Protein AF-A0A8J5KW90-F1 (afdb_monomer)

InterPro domains:
  IPR001351 Small ribosomal subunit protein uS3, C-terminal [PF00189] (36-78)
  IPR018280 Small ribosomal subunit protein uS3, conserved site [PS00548] (37-73)
  IPR036419 Ribosomal protein S3, C-terminal domain superfamily [G3DSA:3.30.1140.32] (28-109)
  IPR036419 Ribosomal protein S3, C-terminal domain superfamily [SSF54821] (36-81)
  IPR057258 Small ribosomal subunit protein uS3 [PTHR11760] (37-96)

Radius of gyration: 32.71 Å; Cα contacts (8 Å, |Δi|>4): 66; chains: 1; bounding box: 76×53×106 Å

Nearest PDB structures (foldseek):
  7oyc-assembly1_D2  TM=7.876E-01  e=2.036E-06  Xenopus laevis
  8scb-assembly1_DD  TM=8.181E-01  e=1.539E-05  Oryctolagus cuniculus
  8p5d-assembly1_SD0  TM=8.938E-01  e=2.744E-04  Spraguea lophii 42_110
  6zu5-assembly1_SD0  TM=9.543E-01  e=7.777E-04  Paranosema locustae
  6rm3-assembly1_SD0  TM=9.109E-01  e=1.270E-03  Vairimorpha necatrix

Structure (mmCIF, N/CA/C/O backbone):
data_AF-A0A8J5KW90-F1
#
_entry.id   AF-A0A8J5KW90-F1
#
loop_
_atom_site.group_PDB
_atom_site.id
_atom_site.type_symbol
_atom_site.label_atom_id
_atom_site.label_alt_id
_atom_site.label_comp_id
_atom_site.label_asym_id
_atom_site.label_entity_id
_atom_site.label_seq_id
_atom_site.pdbx_PDB_ins_code
_atom_site.Cartn_x
_atom_site.Cartn_y
_atom_site.Cartn_z
_atom_site.occupancy
_atom_site.B_iso_or_equiv
_atom_site.auth_seq_id
_atom_site.auth_comp_id
_atom_site.auth_asym_id
_atom_site.auth_atom_id
_atom_site.pdbx_PDB_model_num
ATOM 1 N N . MET A 1 1 ? 2.859 14.193 47.700 1.00 43.31 1 MET A N 1
ATOM 2 C CA . MET A 1 1 ? 3.752 13.424 46.810 1.00 43.31 1 MET A CA 1
ATOM 3 C C . MET A 1 1 ? 3.403 13.802 45.384 1.00 43.31 1 MET A C 1
ATOM 5 O O . MET A 1 1 ? 2.240 13.734 45.015 1.00 43.31 1 MET A O 1
ATOM 9 N N . ASP A 1 2 ? 4.367 14.413 44.701 1.00 34.47 2 ASP A N 1
ATOM 10 C CA . ASP A 1 2 ? 4.173 15.487 43.718 1.00 34.47 2 ASP A CA 1
ATOM 11 C C . ASP A 1 2 ? 4.352 14.977 42.271 1.00 34.47 2 ASP A C 1
ATOM 13 O O . ASP A 1 2 ? 5.357 14.348 41.939 1.00 34.47 2 ASP A O 1
ATOM 17 N N . VAL A 1 3 ? 3.386 15.296 41.401 1.00 44.56 3 VAL A N 1
ATOM 18 C CA . VAL A 1 3 ? 3.331 14.975 39.956 1.00 44.56 3 VAL A CA 1
ATOM 19 C C . VAL A 1 3 ? 4.475 15.653 39.167 1.00 44.56 3 VAL A C 1
ATOM 21 O O . VAL A 1 3 ? 4.701 15.369 37.990 1.00 44.56 3 VAL A O 1
ATOM 24 N N . ARG A 1 4 ? 5.263 16.525 39.812 1.00 50.59 4 ARG A N 1
ATOM 25 C CA . ARG A 1 4 ? 6.461 17.162 39.244 1.00 50.59 4 ARG A CA 1
ATOM 26 C C . ARG A 1 4 ? 7.694 16.256 39.146 1.00 50.59 4 ARG A C 1
ATOM 28 O O . ARG A 1 4 ? 8.553 16.546 38.315 1.00 50.59 4 ARG A O 1
ATOM 35 N N . ALA A 1 5 ? 7.772 15.157 39.899 1.00 46.91 5 ALA A N 1
ATOM 36 C CA . ALA A 1 5 ? 8.952 14.278 39.907 1.00 46.91 5 ALA A CA 1
ATOM 37 C C . ALA A 1 5 ? 9.103 13.420 38.634 1.00 46.91 5 ALA A C 1
ATOM 39 O O . ALA A 1 5 ? 10.215 13.083 38.237 1.00 46.91 5 ALA A O 1
ATOM 40 N N . TRP A 1 6 ? 8.006 13.138 37.924 1.00 44.47 6 TRP A N 1
ATOM 41 C CA . TRP A 1 6 ? 8.056 12.336 36.694 1.00 44.47 6 TRP A CA 1
ATOM 42 C C . TRP A 1 6 ? 8.537 13.139 35.469 1.00 44.47 6 TRP A C 1
ATOM 44 O O . TRP A 1 6 ? 9.013 12.585 34.480 1.00 44.47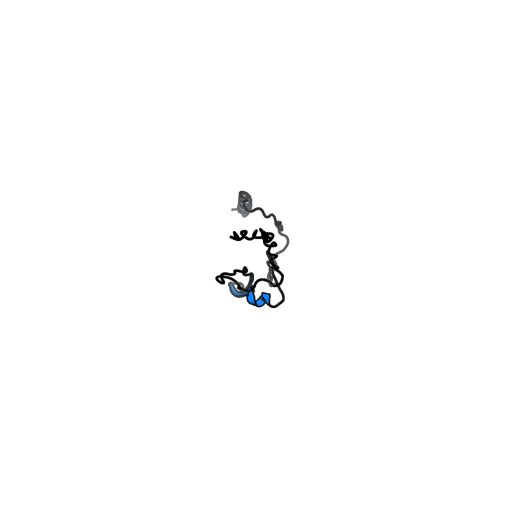 6 TRP A O 1
ATOM 54 N N . ARG A 1 7 ? 8.481 14.479 35.533 1.00 47.34 7 ARG A N 1
ATOM 55 C CA . ARG A 1 7 ? 8.965 15.368 34.458 1.00 47.34 7 ARG A CA 1
ATOM 56 C C . ARG A 1 7 ? 10.490 15.496 34.400 1.00 47.34 7 ARG A C 1
ATOM 58 O O . ARG A 1 7 ? 11.007 15.983 33.394 1.00 47.34 7 ARG A O 1
ATOM 65 N N . SER A 1 8 ? 11.212 15.085 35.439 1.00 44.53 8 SER A N 1
ATOM 66 C CA . SER A 1 8 ? 12.682 15.103 35.455 1.00 44.53 8 SER A CA 1
ATOM 67 C C . SER A 1 8 ? 13.309 13.908 34.738 1.00 44.53 8 SER A C 1
ATOM 69 O O . SER A 1 8 ? 14.414 14.043 34.221 1.00 44.53 8 SER A O 1
ATOM 71 N N . GLU A 1 9 ? 12.605 12.782 34.626 1.00 45.53 9 GLU A N 1
ATOM 72 C CA . GLU A 1 9 ? 13.196 11.517 34.162 1.00 45.53 9 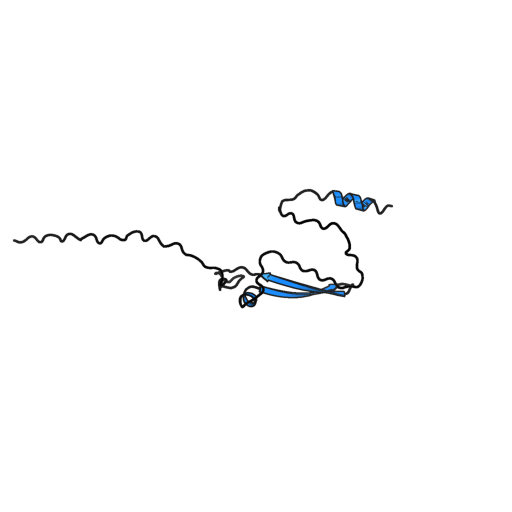GLU A CA 1
ATOM 73 C C . GLU A 1 9 ? 13.207 11.368 32.630 1.00 45.53 9 GLU A C 1
ATOM 75 O O . GLU A 1 9 ? 14.034 10.663 32.058 1.00 45.53 9 GLU A O 1
ATOM 80 N N . LEU A 1 10 ? 12.396 12.162 31.922 1.00 43.41 10 LEU A N 1
ATOM 81 C CA . LEU A 1 10 ? 12.438 12.265 30.455 1.00 43.41 10 LEU A CA 1
ATOM 82 C C . LEU A 1 10 ? 13.605 13.123 29.924 1.00 43.41 10 LEU A C 1
ATOM 84 O O . LEU A 1 10 ? 13.717 13.329 28.713 1.00 43.41 10 LEU A O 1
ATOM 88 N N . ARG A 1 11 ? 14.496 13.617 30.799 1.00 46.91 11 ARG A N 1
ATOM 89 C CA . ARG A 1 11 ? 15.737 14.310 30.404 1.00 46.91 11 ARG A CA 1
ATOM 90 C C . ARG A 1 11 ? 16.967 13.403 30.305 1.00 46.91 11 ARG A C 1
ATOM 92 O O . ARG A 1 11 ? 17.965 13.855 29.750 1.00 46.91 11 ARG A O 1
ATOM 99 N N . GLN A 1 12 ? 16.889 12.138 30.728 1.00 42.38 12 GLN A N 1
ATOM 100 C CA . GLN A 1 12 ? 18.047 11.231 30.733 1.00 42.38 12 GLN A CA 1
ATOM 101 C C . GLN A 1 12 ? 18.139 10.267 29.530 1.00 42.38 12 GLN A C 1
ATOM 103 O O . GLN A 1 12 ? 19.128 9.555 29.413 1.00 42.38 12 GLN A O 1
ATOM 108 N N . CYS A 1 13 ? 17.188 10.260 28.587 1.00 39.75 13 CYS A N 1
ATOM 109 C CA . CYS A 1 13 ? 17.321 9.519 27.318 1.00 39.75 13 CYS A CA 1
ATOM 110 C C . CYS A 1 13 ? 17.812 10.435 26.183 1.00 39.75 13 CYS A C 1
ATOM 112 O O . CYS A 1 13 ? 17.159 10.628 25.159 1.00 39.75 13 CYS A O 1
ATOM 114 N N . ARG A 1 14 ? 18.991 11.028 26.382 1.00 45.19 14 ARG A N 1
ATOM 115 C CA . ARG A 1 14 ? 19.844 11.555 25.310 1.00 45.19 14 ARG A CA 1
ATOM 116 C C . ARG A 1 14 ? 21.236 10.963 25.512 1.00 45.19 14 ARG A C 1
ATOM 118 O O . ARG A 1 14 ? 22.066 11.600 26.136 1.00 45.19 14 ARG A O 1
ATOM 125 N N . LEU A 1 15 ? 21.439 9.741 25.019 1.00 43.59 15 LEU A N 1
ATOM 126 C CA . LEU A 1 15 ? 22.696 9.106 24.575 1.00 43.59 15 LEU A CA 1
ATOM 127 C C . LEU A 1 15 ? 22.306 7.643 24.247 1.00 43.59 15 LEU A C 1
ATOM 129 O O . LEU A 1 15 ? 21.825 6.952 25.128 1.00 43.59 15 LEU A O 1
ATOM 133 N N . LYS A 1 16 ? 22.390 7.085 23.039 1.00 33.19 16 LYS A N 1
ATOM 134 C CA . LYS A 1 16 ? 23.252 7.337 21.886 1.00 33.19 16 LYS A CA 1
ATOM 135 C C . LYS A 1 16 ? 22.456 7.211 20.585 1.00 33.19 16 LYS A C 1
ATOM 137 O O . LYS A 1 16 ? 21.701 6.268 20.375 1.00 33.19 16 LYS A O 1
ATOM 142 N N . SER A 1 17 ? 22.703 8.177 19.715 1.00 38.59 17 SER A N 1
ATOM 143 C CA . SER A 1 17 ? 22.445 8.130 18.283 1.00 38.59 17 SER A CA 1
ATOM 144 C C . SER A 1 17 ? 23.532 7.281 17.622 1.00 38.59 17 SER A C 1
ATOM 146 O O . SER A 1 17 ? 24.700 7.652 17.706 1.00 38.59 17 SER A O 1
ATOM 148 N N . SER A 1 18 ? 23.155 6.194 16.945 1.00 43.38 18 SER A N 1
ATOM 149 C CA . SER A 1 18 ? 24.009 5.530 15.941 1.00 43.38 18 SER A CA 1
ATOM 150 C C . SER A 1 18 ? 23.311 5.263 14.608 1.00 43.38 18 SER A C 1
ATOM 152 O O . SER A 1 18 ? 23.957 4.789 13.685 1.00 43.38 18 SER A O 1
ATOM 154 N N . TYR A 1 19 ? 22.046 5.649 14.449 1.00 48.78 19 TYR A N 1
ATOM 155 C CA . TYR A 1 19 ? 21.425 5.716 13.130 1.00 48.78 19 TYR A CA 1
ATOM 156 C C . TYR A 1 19 ? 21.072 7.170 12.864 1.00 48.78 19 TYR A C 1
ATOM 158 O O . TYR A 1 19 ? 20.120 7.722 13.412 1.00 48.78 19 TYR A O 1
ATOM 166 N N . GLY A 1 20 ? 21.944 7.820 12.095 1.00 46.09 20 GLY A N 1
ATOM 167 C CA . GLY A 1 20 ? 21.717 9.160 11.599 1.00 46.09 20 GLY A CA 1
ATOM 168 C C . GLY A 1 20 ? 20.533 9.152 10.646 1.00 46.09 20 GLY A C 1
ATOM 169 O O . GLY A 1 20 ? 20.674 8.763 9.498 1.00 46.09 20 GLY A O 1
ATOM 170 N N . GLN A 1 21 ? 19.387 9.612 11.129 1.00 49.31 21 GLN A N 1
ATOM 171 C CA . GLN A 1 21 ? 18.462 10.418 10.346 1.00 49.31 21 GLN A CA 1
ATOM 172 C C . GLN A 1 21 ? 17.651 11.283 11.309 1.00 49.31 21 GLN A C 1
ATOM 174 O O . GLN A 1 21 ? 16.770 10.840 12.043 1.00 49.31 21 GLN A O 1
ATOM 179 N N . LEU A 1 22 ? 18.039 12.555 11.332 1.00 47.38 22 LEU A N 1
ATOM 180 C CA . LEU A 1 22 ? 17.240 13.655 11.833 1.00 47.38 22 LEU A CA 1
ATOM 181 C C . LEU A 1 22 ? 15.991 13.775 10.960 1.00 47.38 22 LEU A C 1
ATOM 183 O O . LEU A 1 22 ? 16.096 14.127 9.791 1.00 47.38 22 LEU A O 1
ATOM 187 N N . VAL A 1 23 ? 14.820 13.593 11.558 1.00 47.34 23 VAL A N 1
ATOM 188 C CA . VAL A 1 23 ? 13.621 14.331 11.151 1.00 47.34 23 VAL A CA 1
ATOM 189 C C . VAL A 1 23 ? 12.852 14.775 12.394 1.00 47.34 23 VAL A C 1
ATOM 191 O O . VAL A 1 23 ? 12.911 14.124 13.441 1.00 47.34 23 VAL A O 1
ATOM 194 N N . PRO A 1 24 ? 12.246 15.970 12.337 1.00 42.66 24 PRO A N 1
ATOM 195 C CA . PRO A 1 24 ? 12.071 16.817 13.498 1.00 42.66 24 PRO A CA 1
ATOM 196 C C . PRO A 1 24 ? 11.000 16.301 14.451 1.00 42.66 24 PRO A C 1
ATOM 198 O O . PRO A 1 24 ? 9.871 15.977 14.092 1.00 42.66 24 PRO A O 1
ATOM 201 N N . ARG A 1 25 ? 11.381 16.357 15.722 1.00 38.16 25 ARG A N 1
ATOM 202 C CA . ARG A 1 25 ? 10.524 16.416 16.898 1.00 38.16 25 ARG A CA 1
ATOM 203 C C . ARG A 1 25 ? 9.465 17.510 16.689 1.00 38.16 25 ARG A C 1
ATOM 205 O O . ARG A 1 25 ? 9.725 18.675 16.980 1.00 38.16 25 ARG A O 1
ATOM 212 N N . MET A 1 26 ? 8.277 17.143 16.204 1.00 30.84 26 MET A N 1
ATOM 213 C CA . MET A 1 26 ? 7.081 17.975 16.345 1.00 30.84 26 MET A CA 1
ATOM 214 C C . MET A 1 26 ? 6.784 18.093 17.841 1.00 30.84 26 MET A C 1
ATOM 216 O O . MET A 1 26 ? 6.221 17.196 18.470 1.00 30.84 26 MET A O 1
ATOM 220 N N . PHE A 1 27 ? 7.234 19.195 18.436 1.00 31.88 27 PHE A N 1
ATOM 221 C CA . PHE A 1 27 ? 6.849 19.595 19.777 1.00 31.88 27 PHE A CA 1
ATOM 222 C C . PHE A 1 27 ? 5.372 20.007 19.750 1.00 31.88 27 PHE A C 1
ATOM 224 O O . PHE A 1 27 ? 5.016 21.116 19.377 1.00 31.88 27 PHE A O 1
ATOM 231 N N . LEU A 1 28 ? 4.528 19.045 20.116 1.00 42.59 28 LEU A N 1
ATOM 232 C CA . LEU A 1 28 ? 3.448 19.179 21.090 1.00 42.59 28 LEU A CA 1
ATOM 233 C C . LEU A 1 28 ? 2.611 20.472 21.015 1.00 42.59 28 LEU A C 1
ATOM 235 O O . LEU A 1 28 ? 2.696 21.341 21.877 1.00 42.59 28 LEU A O 1
ATOM 239 N N . GLY A 1 29 ? 1.713 20.521 20.038 1.00 41.62 29 GLY A N 1
ATOM 240 C CA . GLY A 1 29 ? 0.548 21.396 20.051 1.00 41.62 29 GLY A CA 1
ATOM 241 C C . GLY A 1 29 ? -0.624 20.660 19.417 1.00 41.62 29 GLY A C 1
ATOM 242 O O . GLY A 1 29 ? -0.630 20.460 18.212 1.00 41.62 29 GLY A O 1
ATOM 243 N N . LEU A 1 30 ? -1.591 20.249 20.243 1.00 45.84 30 LEU A N 1
ATOM 244 C CA . LEU A 1 30 ? -2.891 19.673 19.863 1.00 45.84 30 LEU A CA 1
ATOM 245 C C . LEU A 1 30 ? -2.869 18.273 19.217 1.00 45.84 30 LEU A C 1
ATOM 247 O O . LEU A 1 30 ? -3.000 18.106 18.009 1.00 45.84 30 LEU A O 1
ATOM 251 N N . LEU A 1 31 ? -2.906 17.229 20.054 1.00 45.16 31 LEU A N 1
ATOM 252 C CA . LEU A 1 31 ? -3.585 15.988 19.658 1.00 45.16 31 LEU A CA 1
ATOM 253 C C . LEU A 1 31 ? -4.439 15.381 20.776 1.00 45.16 31 LEU A C 1
ATOM 255 O O . LEU A 1 31 ? -4.566 14.168 20.865 1.00 45.16 31 LEU A O 1
ATOM 259 N N . TRP A 1 32 ? -5.101 16.215 21.579 1.00 38.66 32 TRP A N 1
ATOM 260 C CA . TRP A 1 32 ? -6.222 15.766 22.405 1.00 38.66 32 TRP A CA 1
ATOM 261 C C . TRP A 1 32 ? -7.525 16.173 21.717 1.00 38.66 32 TRP A C 1
ATOM 263 O O . TRP A 1 32 ? -7.898 17.338 21.731 1.00 38.66 32 TRP A O 1
ATOM 273 N N . CYS A 1 33 ? -8.175 15.225 21.042 1.00 53.44 33 CYS A N 1
ATOM 274 C CA . CYS A 1 33 ? -9.537 15.411 20.543 1.00 53.44 33 CYS A CA 1
ATOM 275 C C . CYS A 1 33 ? -10.319 14.141 20.905 1.00 53.44 33 CYS A C 1
ATOM 277 O O . CYS A 1 33 ? -10.128 13.122 20.234 1.00 53.44 33 CYS A O 1
ATOM 279 N N . PRO A 1 34 ? -11.102 14.147 21.997 1.00 53.16 34 PRO A N 1
ATOM 280 C CA . PRO A 1 34 ? -11.950 13.021 22.363 1.00 53.16 34 PRO A CA 1
ATOM 281 C C . PRO A 1 34 ? -13.125 12.945 21.381 1.00 53.16 34 PRO A C 1
ATOM 283 O O . PRO A 1 34 ? -13.864 13.913 21.239 1.00 53.16 34 PRO A O 1
ATOM 286 N N . GLY A 1 35 ? -13.292 11.812 20.695 1.00 66.12 35 GLY A N 1
ATOM 287 C CA . GLY A 1 35 ? -14.497 11.516 19.904 1.00 66.12 35 GLY A CA 1
ATOM 288 C C . GLY A 1 35 ? -14.378 11.622 18.380 1.00 66.12 35 GLY A C 1
ATOM 289 O O . GLY A 1 35 ? -15.319 11.244 17.691 1.00 66.12 35 GLY A O 1
ATOM 290 N N . HIS A 1 36 ? -13.242 12.064 17.826 1.00 70.06 36 HIS A N 1
ATOM 291 C CA . HIS A 1 36 ? -13.024 12.073 16.372 1.00 70.06 36 HIS A CA 1
ATOM 292 C C . HIS A 1 36 ? -11.987 11.030 15.948 1.00 70.06 36 HIS A C 1
ATOM 294 O O . HIS A 1 36 ? -10.882 10.979 16.496 1.00 70.06 36 HIS A O 1
ATOM 300 N N . ALA A 1 37 ? -12.318 10.230 14.931 1.00 76.62 37 ALA A N 1
ATOM 301 C CA . ALA A 1 37 ? -11.381 9.283 14.341 1.00 76.62 37 ALA A CA 1
ATOM 302 C C . ALA A 1 37 ? -10.208 10.030 13.684 1.00 76.62 37 ALA A C 1
ATOM 304 O O . ALA A 1 37 ? -10.387 11.012 12.963 1.00 76.62 37 ALA A O 1
ATOM 305 N N . LYS A 1 38 ? -8.981 9.567 13.928 1.00 82.12 38 LYS A N 1
ATOM 306 C CA . LYS A 1 38 ? -7.765 10.097 13.302 1.00 82.12 38 LYS A CA 1
ATOM 307 C C . LYS A 1 38 ? -7.098 8.978 12.521 1.00 82.12 38 LYS A C 1
ATOM 309 O O . LYS A 1 38 ? -6.789 7.940 13.096 1.00 82.12 38 LYS A O 1
ATOM 314 N N . SER A 1 39 ? -6.861 9.190 11.227 1.00 81.81 39 SER A N 1
ATOM 315 C CA . SER A 1 39 ? -6.025 8.283 10.437 1.00 81.81 39 SER A CA 1
ATOM 316 C C . SER A 1 39 ? -4.634 8.880 10.304 1.00 81.81 39 SER A C 1
ATOM 318 O O . SER A 1 39 ? -4.479 9.952 9.713 1.00 81.81 39 SER A O 1
ATOM 320 N N . MET A 1 40 ? -3.630 8.179 10.810 1.00 87.75 40 MET A N 1
ATOM 321 C CA . MET A 1 40 ? -2.244 8.483 10.482 1.00 87.75 40 MET A CA 1
ATOM 322 C C . MET A 1 40 ? -1.874 7.746 9.192 1.00 87.75 40 MET A C 1
ATOM 324 O O . MET A 1 40 ? -2.218 6.575 9.032 1.00 87.75 40 MET A O 1
ATOM 328 N N . LYS A 1 41 ? -1.190 8.422 8.266 1.00 88.38 41 LYS A N 1
ATOM 329 C CA . LYS A 1 41 ? -0.632 7.802 7.058 1.00 88.38 41 LYS A CA 1
ATOM 330 C C . LYS A 1 41 ? 0.877 7.928 7.126 1.00 88.38 41 LYS A C 1
ATOM 332 O O . LYS A 1 41 ? 1.398 9.036 7.129 1.00 88.38 41 LYS A O 1
ATOM 337 N N . PHE A 1 42 ? 1.542 6.788 7.182 1.00 89.56 42 PHE A N 1
ATOM 338 C CA . PHE A 1 42 ? 2.990 6.704 7.206 1.00 89.56 42 PHE A CA 1
ATOM 339 C C . PHE A 1 42 ? 3.471 6.182 5.853 1.00 89.56 42 PHE A C 1
ATOM 341 O O . PHE A 1 42 ? 2.887 5.239 5.314 1.00 89.56 42 PHE A O 1
ATOM 348 N N . LYS A 1 43 ? 4.462 6.851 5.270 1.00 88.75 43 LYS A N 1
ATOM 349 C CA . LYS A 1 43 ? 5.055 6.499 3.983 1.00 88.75 43 LYS A CA 1
ATOM 350 C C . LYS A 1 43 ? 6.547 6.753 4.083 1.00 88.75 43 LYS A C 1
ATOM 352 O O . LYS A 1 43 ? 6.937 7.910 4.193 1.00 88.75 43 LYS A O 1
ATOM 357 N N . ASP A 1 44 ? 7.320 5.688 3.954 1.00 88.12 44 ASP A N 1
ATOM 358 C CA . ASP A 1 44 ? 8.771 5.752 3.876 1.00 88.12 44 ASP A CA 1
ATOM 359 C C . ASP A 1 44 ? 9.234 5.056 2.597 1.00 88.12 44 ASP A C 1
ATOM 361 O O . ASP A 1 44 ? 8.658 4.045 2.191 1.00 88.12 44 ASP A O 1
ATOM 365 N N . GLY A 1 45 ? 10.279 5.598 1.972 1.00 88.75 45 GLY A N 1
ATOM 366 C CA . GLY A 1 45 ? 10.886 5.018 0.776 1.00 88.75 45 GLY A CA 1
ATOM 367 C C . GLY A 1 45 ? 10.078 5.204 -0.513 1.00 88.75 45 GLY A C 1
ATOM 368 O O . GLY A 1 45 ? 9.209 6.074 -0.629 1.00 88.75 45 GLY A O 1
ATOM 369 N N . TYR A 1 46 ? 10.422 4.399 -1.517 1.00 85.88 46 TYR A N 1
ATOM 370 C CA . TYR A 1 46 ? 9.794 4.414 -2.835 1.00 85.88 46 TYR A CA 1
ATOM 371 C C . TYR A 1 46 ? 8.534 3.542 -2.838 1.00 85.88 46 TYR A C 1
ATOM 373 O O . TYR A 1 46 ? 8.550 2.423 -2.332 1.00 85.88 46 TYR A O 1
ATOM 381 N N . MET A 1 47 ? 7.431 4.063 -3.390 1.00 88.75 47 MET A N 1
ATOM 382 C CA . MET A 1 47 ? 6.160 3.339 -3.474 1.00 88.75 47 MET A CA 1
ATOM 383 C C . MET A 1 47 ? 5.452 3.568 -4.815 1.00 88.75 47 MET A C 1
ATOM 385 O O . MET A 1 47 ? 4.793 4.590 -5.020 1.00 88.75 47 MET A O 1
ATOM 389 N N . ILE A 1 48 ? 5.513 2.573 -5.700 1.00 88.75 48 ILE A N 1
ATOM 390 C CA . ILE A 1 48 ? 4.680 2.480 -6.907 1.00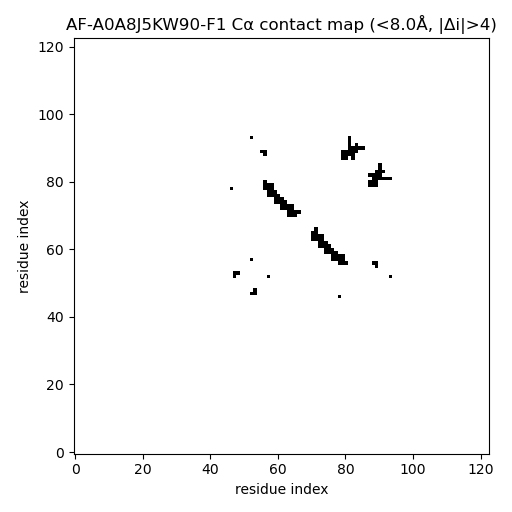 88.75 48 ILE A CA 1
ATOM 391 C C . ILE A 1 48 ? 3.202 2.407 -6.502 1.00 88.75 48 ILE A C 1
ATOM 393 O O . ILE A 1 48 ? 2.808 1.649 -5.618 1.00 88.75 48 ILE A O 1
ATOM 397 N N . SER A 1 49 ? 2.368 3.240 -7.124 1.00 86.12 49 SER A N 1
ATOM 398 C CA . SER A 1 49 ? 0.937 3.348 -6.795 1.00 86.12 49 SER A CA 1
ATOM 399 C C . SER A 1 49 ? 0.009 2.977 -7.955 1.00 86.12 49 SER A C 1
ATOM 401 O O . SER A 1 49 ? -1.190 2.817 -7.729 1.00 86.12 49 SER A O 1
ATOM 403 N N . SER A 1 50 ? 0.537 2.826 -9.174 1.00 87.44 50 SER A N 1
ATOM 404 C CA . SER A 1 50 ? -0.235 2.626 -10.407 1.00 87.44 50 SER A CA 1
ATOM 405 C C . SER A 1 50 ? 0.380 1.572 -11.331 1.00 87.44 50 SER A C 1
ATOM 407 O O . SER A 1 50 ? 1.578 1.310 -11.277 1.00 87.44 50 SER A O 1
ATOM 409 N N . GLY A 1 51 ? -0.453 1.005 -12.208 1.00 89.62 51 GLY A N 1
ATOM 410 C CA . GLY A 1 51 ? -0.051 0.038 -13.233 1.00 89.62 51 GLY A CA 1
ATOM 411 C C . GLY A 1 51 ? -0.161 -1.427 -12.802 1.00 89.62 51 GLY A C 1
ATOM 412 O O . GLY A 1 51 ? -0.650 -1.750 -11.719 1.00 89.62 51 GLY A O 1
ATOM 413 N N . GLN A 1 52 ? 0.306 -2.318 -13.678 1.00 86.69 52 GLN A N 1
ATOM 414 C CA . GLN A 1 52 ? 0.428 -3.748 -13.401 1.00 86.69 52 GLN A CA 1
ATOM 415 C C . GLN A 1 52 ? 1.399 -4.110 -12.253 1.00 86.69 52 GLN A C 1
ATOM 417 O O . GLN A 1 52 ? 1.021 -4.979 -11.461 1.00 86.69 52 GLN A O 1
ATOM 422 N N . PRO A 1 53 ? 2.549 -3.424 -12.035 1.00 88.00 53 PRO A N 1
ATOM 423 C CA . PRO A 1 53 ? 3.460 -3.788 -10.941 1.00 88.00 53 PRO A CA 1
ATOM 424 C C . PRO A 1 53 ? 2.842 -3.630 -9.541 1.00 88.00 53 PRO A C 1
ATOM 426 O O . PRO A 1 53 ? 3.313 -4.228 -8.582 1.00 88.00 53 PRO A O 1
ATOM 429 N N . VAL A 1 54 ? 1.731 -2.902 -9.394 1.00 89.50 54 VAL A N 1
ATOM 430 C CA . VAL A 1 54 ? 1.005 -2.824 -8.115 1.00 89.50 54 VAL A CA 1
ATOM 431 C C . VAL A 1 54 ? 0.499 -4.189 -7.652 1.00 89.50 54 VAL A C 1
ATOM 433 O O . VAL A 1 54 ? 0.400 -4.418 -6.454 1.00 89.50 54 VAL A O 1
ATOM 436 N N . LYS A 1 55 ? 0.143 -5.086 -8.574 1.00 87.25 55 LYS A N 1
ATOM 437 C CA . LYS A 1 55 ? -0.405 -6.403 -8.218 1.00 87.25 55 LYS A CA 1
ATOM 438 C C . LYS A 1 55 ? 0.683 -7.431 -7.933 1.00 87.25 55 LYS A C 1
ATOM 440 O O . LYS A 1 55 ? 0.454 -8.331 -7.139 1.00 87.25 55 LYS A O 1
ATOM 445 N N . GLU A 1 56 ? 1.820 -7.304 -8.607 1.00 86.44 56 GLU A N 1
ATOM 446 C CA . GLU A 1 56 ? 2.912 -8.278 -8.543 1.00 86.44 56 GLU A CA 1
ATOM 447 C C . GLU A 1 56 ? 3.887 -7.950 -7.404 1.00 86.44 56 GLU A C 1
ATOM 449 O O . GLU A 1 56 ? 4.332 -8.855 -6.711 1.00 86.44 56 GLU A O 1
ATOM 454 N N . TYR A 1 57 ? 4.173 -6.667 -7.157 1.00 87.50 57 TYR A N 1
ATOM 455 C CA . TYR A 1 57 ? 5.187 -6.247 -6.181 1.00 87.50 57 TYR A CA 1
ATOM 456 C C . TYR A 1 57 ? 4.626 -5.785 -4.837 1.00 87.50 57 TYR A C 1
ATOM 458 O O . TYR A 1 57 ? 5.403 -5.584 -3.905 1.00 87.50 57 TYR A O 1
ATOM 466 N N . ILE A 1 58 ? 3.317 -5.526 -4.728 1.00 90.50 58 ILE A N 1
ATOM 467 C CA . ILE A 1 58 ? 2.744 -4.914 -3.522 1.00 90.50 58 ILE A CA 1
ATOM 468 C C . ILE A 1 58 ? 1.853 -5.895 -2.791 1.00 90.50 58 ILE A C 1
ATOM 470 O O . ILE A 1 58 ? 0.713 -6.139 -3.190 1.00 90.50 58 ILE A O 1
ATOM 474 N N . ASP A 1 59 ? 2.325 -6.318 -1.627 1.00 89.62 59 ASP A N 1
ATOM 475 C CA . ASP A 1 59 ? 1.498 -7.034 -0.677 1.00 89.62 59 ASP A CA 1
ATOM 476 C C . ASP A 1 59 ? 0.695 -6.050 0.170 1.00 89.62 59 ASP A C 1
ATOM 478 O O . ASP A 1 59 ? 1.216 -5.150 0.844 1.00 89.62 59 ASP A O 1
ATOM 482 N N . LEU A 1 60 ? -0.624 -6.221 0.116 1.00 91.12 60 LEU A N 1
ATOM 483 C CA . LEU A 1 60 ? -1.584 -5.432 0.870 1.00 91.12 60 LEU A CA 1
ATOM 484 C C . LEU A 1 60 ? -2.168 -6.289 1.985 1.00 91.12 60 LEU A C 1
ATOM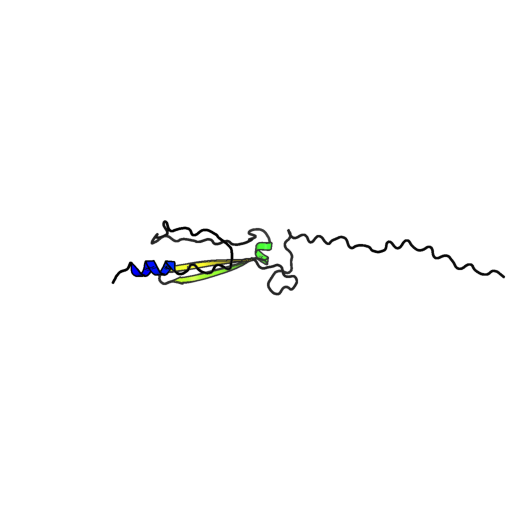 486 O O . LEU A 1 60 ? -2.864 -7.269 1.728 1.00 91.12 60 LEU A O 1
ATOM 490 N N . ALA A 1 61 ? -1.967 -5.864 3.228 1.00 93.81 61 ALA A N 1
ATOM 491 C CA . ALA A 1 61 ? -2.582 -6.498 4.384 1.00 93.81 61 ALA A CA 1
ATOM 492 C C . ALA A 1 61 ? -3.493 -5.506 5.108 1.00 93.81 61 ALA A C 1
ATOM 494 O O . ALA A 1 61 ? -3.087 -4.389 5.440 1.00 93.81 61 ALA A O 1
ATOM 495 N N . VAL A 1 62 ? -4.732 -5.924 5.372 1.00 92.88 62 VAL A N 1
ATOM 496 C CA . VAL A 1 62 ? -5.671 -5.197 6.233 1.00 92.88 62 VAL A CA 1
ATOM 497 C C . VAL A 1 62 ? -6.000 -6.078 7.423 1.00 92.88 62 VAL A C 1
ATOM 499 O O . VAL A 1 62 ? -6.415 -7.225 7.259 1.00 92.88 62 VAL A O 1
ATOM 502 N N . ARG A 1 63 ? -5.801 -5.549 8.627 1.00 93.69 63 ARG A N 1
ATOM 503 C CA . ARG A 1 63 ? -6.144 -6.221 9.880 1.00 93.69 63 ARG A CA 1
ATOM 504 C C . ARG A 1 63 ? -6.844 -5.240 10.807 1.00 93.69 63 ARG A C 1
ATOM 506 O O . ARG A 1 63 ? -6.564 -4.043 10.791 1.00 93.69 63 ARG A O 1
ATOM 513 N N . HIS A 1 64 ? -7.753 -5.763 11.615 1.00 92.00 64 HIS A N 1
ATOM 514 C CA . HIS A 1 64 ? -8.476 -4.995 12.617 1.00 92.00 64 HIS A CA 1
ATOM 515 C C . HIS A 1 64 ? -7.949 -5.374 13.995 1.00 92.00 64 HIS A C 1
ATOM 517 O O . HIS A 1 64 ? -7.810 -6.556 14.300 1.00 92.00 64 HIS A O 1
ATOM 523 N N . VAL A 1 65 ? -7.651 -4.374 14.816 1.00 90.12 65 VAL A N 1
ATOM 524 C CA . VAL A 1 65 ? -7.249 -4.555 16.209 1.00 90.12 65 VAL A CA 1
ATOM 525 C C . VAL A 1 65 ? -8.397 -4.081 17.088 1.00 90.12 65 VAL A C 1
ATOM 527 O O . VAL A 1 65 ? -8.897 -2.968 16.918 1.00 90.12 65 VAL A O 1
ATOM 530 N N . LEU A 1 66 ? -8.829 -4.939 18.009 1.00 90.62 66 LEU A N 1
ATOM 531 C CA . LEU A 1 66 ? -9.847 -4.611 19.001 1.00 90.62 66 LEU A CA 1
ATOM 532 C C . LEU A 1 66 ? -9.166 -3.961 20.206 1.00 90.62 66 LEU A C 1
ATOM 534 O O . LEU A 1 66 ? -8.243 -4.528 20.786 1.00 90.62 66 LEU A O 1
ATOM 538 N N . LEU A 1 67 ? -9.628 -2.778 20.588 1.00 87.69 67 LEU A N 1
ATOM 539 C CA . LEU A 1 67 ? -9.246 -2.084 21.811 1.00 87.69 67 LEU A CA 1
ATOM 540 C C . LEU A 1 67 ? -10.500 -1.890 22.665 1.00 87.69 67 LEU A C 1
ATOM 542 O O . LEU A 1 67 ? -11.615 -1.851 22.152 1.00 87.69 67 LEU A O 1
ATOM 546 N N . GLN A 1 68 ? -10.333 -1.681 23.971 1.00 84.75 68 GLN A N 1
ATOM 547 C CA . GLN A 1 68 ? -11.469 -1.385 24.854 1.00 84.75 68 GLN A CA 1
ATOM 548 C C . GLN A 1 68 ? -12.207 -0.090 24.449 1.00 84.75 68 GLN A C 1
ATOM 550 O O . GLN A 1 68 ? -13.395 0.056 24.716 1.00 84.75 68 GLN A O 1
ATOM 555 N N . GLN A 1 69 ? -11.514 0.838 23.777 1.00 83.69 69 GLN A N 1
ATOM 556 C CA . GLN A 1 69 ? -12.078 2.095 23.268 1.00 83.69 69 GLN A CA 1
ATOM 557 C C . GLN A 1 69 ? -12.7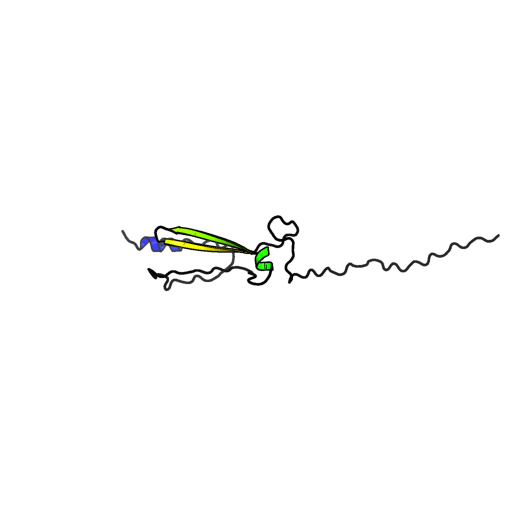92 1.955 21.907 1.00 83.69 69 GLN A C 1
ATOM 559 O O . GLN A 1 69 ? -13.481 2.886 21.499 1.00 83.69 69 GLN A O 1
ATOM 564 N N . GLY A 1 70 ? -12.628 0.837 21.186 1.00 87.38 70 GLY A N 1
ATOM 565 C CA . GLY A 1 70 ? -13.188 0.635 19.844 1.00 87.38 70 GLY A CA 1
ATOM 566 C C . GLY A 1 70 ? -12.310 -0.233 18.936 1.00 87.38 70 GLY A C 1
ATOM 567 O O . GLY A 1 70 ? -11.386 -0.901 19.390 1.00 87.38 70 GLY A O 1
ATOM 568 N N . VAL A 1 71 ? -12.583 -0.220 17.628 1.00 89.56 71 VAL A N 1
ATOM 569 C CA . VAL A 1 71 ? -11.843 -1.017 16.631 1.00 89.56 71 VAL A CA 1
ATOM 570 C C . VAL A 1 71 ? -10.935 -0.117 15.800 1.00 89.56 71 VAL A C 1
ATOM 572 O O . VAL A 1 71 ? -11.391 0.877 15.237 1.00 89.56 71 VAL A O 1
ATOM 575 N N . LEU A 1 72 ? -9.657 -0.480 15.682 1.00 89.94 72 LEU A N 1
ATOM 576 C CA . LEU A 1 72 ? -8.680 0.233 14.862 1.00 89.94 72 LEU A CA 1
ATOM 577 C C . LEU A 1 72 ? -8.331 -0.592 13.620 1.00 89.94 72 LEU A C 1
ATOM 579 O O . LEU A 1 72 ? -7.982 -1.768 13.712 1.00 89.94 72 LEU A O 1
ATOM 583 N N . GLY A 1 73 ? -8.436 0.023 12.442 1.00 90.75 73 GLY A N 1
ATOM 584 C CA . GLY A 1 73 ? -8.034 -0.592 11.177 1.00 90.75 73 GLY A CA 1
ATOM 585 C C . GLY A 1 73 ? -6.575 -0.289 10.854 1.00 90.75 73 GLY A C 1
ATOM 586 O O . GLY A 1 73 ? -6.200 0.877 10.738 1.00 90.75 73 GLY A O 1
ATOM 587 N N . ILE A 1 74 ? -5.768 -1.331 10.667 1.00 91.75 74 ILE A N 1
ATOM 588 C CA . ILE A 1 74 ? -4.384 -1.229 10.203 1.00 91.75 74 ILE A CA 1
ATOM 589 C C . ILE A 1 74 ? -4.344 -1.690 8.750 1.00 91.75 74 ILE A C 1
ATOM 591 O O . ILE A 1 74 ? -4.752 -2.807 8.430 1.00 91.75 74 ILE A O 1
ATOM 595 N N . LYS A 1 75 ? -3.841 -0.824 7.869 1.00 92.06 75 LYS A N 1
ATOM 596 C CA . LYS A 1 75 ? -3.563 -1.150 6.471 1.00 92.06 75 LYS A CA 1
ATOM 597 C C . LYS A 1 75 ? -2.077 -0.974 6.215 1.00 92.06 75 LYS A C 1
ATOM 599 O O . LYS A 1 75 ? -1.576 0.144 6.298 1.00 92.06 75 LYS A O 1
ATOM 604 N N . VAL A 1 76 ? -1.405 -2.066 5.879 1.00 91.94 76 VAL A N 1
ATOM 605 C CA . VAL A 1 76 ? 0.017 -2.077 5.531 1.00 91.94 76 VAL A CA 1
ATOM 606 C C . VAL A 1 76 ? 0.147 -2.336 4.034 1.00 91.94 76 VAL A C 1
ATOM 608 O O . VAL A 1 76 ? -0.604 -3.133 3.466 1.00 91.94 76 VAL A O 1
ATOM 611 N N . LYS A 1 77 ? 1.070 -1.616 3.397 1.00 91.88 77 LYS A N 1
ATOM 612 C CA . LYS A 1 77 ? 1.524 -1.876 2.032 1.00 91.88 77 LYS A CA 1
ATOM 613 C C . LYS A 1 77 ? 3.024 -2.127 2.089 1.00 91.88 77 LYS A C 1
ATOM 615 O O . LYS A 1 77 ? 3.730 -1.260 2.599 1.00 91.88 77 LYS A O 1
ATOM 620 N N . ILE A 1 78 ? 3.481 -3.267 1.588 1.00 92.44 78 ILE A N 1
ATOM 621 C CA . ILE A 1 78 ? 4.904 -3.624 1.546 1.00 92.44 78 ILE A CA 1
ATOM 622 C C . ILE A 1 78 ? 5.295 -3.790 0.078 1.00 92.44 78 ILE A C 1
ATOM 624 O O . ILE A 1 78 ? 4.574 -4.448 -0.666 1.00 92.44 78 ILE A O 1
ATOM 628 N N . MET A 1 79 ? 6.386 -3.142 -0.337 1.00 89.81 79 MET A N 1
ATOM 629 C CA . MET A 1 79 ? 7.002 -3.380 -1.645 1.00 89.81 79 MET A CA 1
ATOM 630 C C . MET A 1 79 ? 7.983 -4.538 -1.514 1.00 89.81 79 MET A C 1
ATOM 632 O O . MET A 1 79 ? 8.826 -4.506 -0.620 1.00 89.81 79 MET A O 1
ATOM 636 N N . LEU A 1 80 ? 7.861 -5.532 -2.384 1.00 88.56 80 LEU A N 1
ATOM 637 C CA . LEU A 1 80 ? 8.818 -6.626 -2.498 1.00 88.56 80 LEU A CA 1
ATOM 638 C C . LEU A 1 80 ? 9.969 -6.228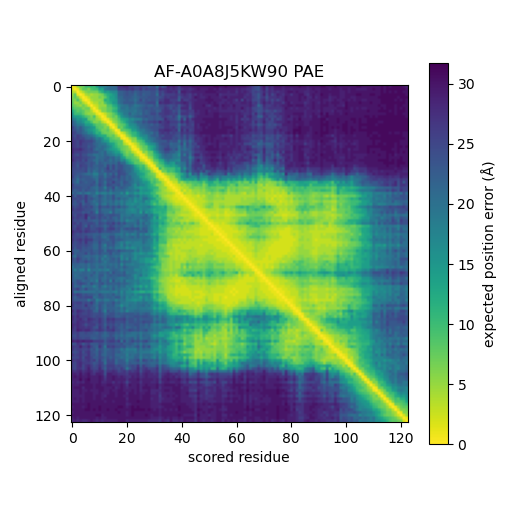 -3.426 1.00 88.56 80 LEU A C 1
ATOM 640 O O . LEU A 1 80 ? 9.763 -5.505 -4.405 1.00 88.56 80 LEU A O 1
ATOM 644 N N . ASP A 1 81 ? 11.162 -6.742 -3.138 1.00 85.38 81 ASP A N 1
ATOM 645 C CA . ASP A 1 81 ? 12.333 -6.569 -3.994 1.00 85.38 81 ASP A CA 1
ATOM 646 C C . ASP A 1 81 ? 12.272 -7.510 -5.209 1.00 85.38 81 ASP A C 1
ATOM 648 O O . ASP A 1 81 ? 11.722 -8.613 -5.148 1.00 85.38 81 ASP A O 1
ATOM 652 N N . TRP A 1 82 ? 12.834 -7.070 -6.337 1.00 83.56 82 TRP A N 1
ATOM 653 C CA . TRP A 1 82 ? 12.971 -7.914 -7.524 1.00 83.56 82 TRP A CA 1
ATOM 654 C C . TRP A 1 82 ? 14.102 -8.925 -7.322 1.00 83.56 82 TRP A C 1
ATOM 656 O O . TRP A 1 82 ? 15.271 -8.547 -7.243 1.00 83.56 82 TRP A O 1
ATOM 666 N N . ASP A 1 83 ? 13.751 -10.212 -7.289 1.00 84.31 83 ASP A N 1
ATOM 667 C CA . ASP A 1 83 ? 14.697 -11.308 -7.109 1.00 84.31 83 ASP A CA 1
ATOM 668 C C . ASP A 1 83 ? 14.634 -12.282 -8.298 1.00 84.31 83 ASP A C 1
ATOM 670 O O . ASP A 1 83 ? 13.640 -13.001 -8.454 1.00 84.31 83 ASP A O 1
ATOM 674 N N . PRO A 1 84 ? 15.724 -12.471 -9.068 1.00 77.81 84 PRO A N 1
ATOM 675 C CA . PRO A 1 84 ? 15.760 -13.471 -10.143 1.00 77.81 84 PRO A CA 1
ATOM 676 C C . PRO A 1 84 ? 15.667 -14.916 -9.618 1.00 77.81 84 PRO A C 1
ATOM 678 O O . PRO A 1 84 ? 15.484 -15.854 -10.388 1.00 77.81 84 PRO A O 1
ATOM 681 N N . LYS A 1 85 ? 15.801 -15.109 -8.298 1.00 79.62 85 LYS A N 1
ATOM 682 C CA . LYS A 1 85 ? 15.734 -16.410 -7.616 1.00 79.62 85 LYS A CA 1
ATOM 683 C C . LYS A 1 85 ? 14.324 -16.774 -7.136 1.00 79.62 85 LYS A C 1
ATOM 685 O O . LYS A 1 85 ? 14.142 -17.891 -6.660 1.00 79.62 85 LYS A O 1
ATOM 690 N N . GLY A 1 86 ? 13.357 -15.853 -7.218 1.00 69.94 86 GLY A N 1
ATOM 691 C CA . GLY A 1 86 ? 11.936 -16.126 -6.962 1.00 69.94 86 GLY A CA 1
ATOM 692 C C . GLY A 1 86 ? 11.590 -16.605 -5.548 1.00 69.94 86 GLY A C 1
ATOM 693 O O . GLY A 1 86 ? 10.581 -17.277 -5.364 1.00 69.94 86 GLY A O 1
ATOM 694 N N . LYS A 1 87 ? 12.427 -16.322 -4.540 1.00 76.00 87 LYS A N 1
ATOM 695 C CA . LYS A 1 87 ? 12.165 -16.765 -3.158 1.00 76.00 87 LYS A CA 1
ATOM 696 C C . LYS A 1 87 ? 11.237 -15.828 -2.393 1.00 76.00 87 LYS A C 1
ATOM 698 O O . LYS A 1 87 ? 10.480 -16.302 -1.555 1.00 76.00 87 LYS A O 1
ATOM 703 N N . GLN A 1 88 ? 11.345 -14.523 -2.628 1.00 74.75 88 GLN A N 1
ATOM 704 C CA . GLN A 1 88 ? 10.597 -13.509 -1.880 1.00 74.75 88 GLN A CA 1
ATOM 705 C C . GLN A 1 88 ? 9.890 -12.494 -2.781 1.00 74.75 88 GLN A C 1
ATOM 707 O O . GLN A 1 88 ? 8.972 -11.836 -2.307 1.00 74.75 88 GLN A O 1
ATOM 712 N N . GLY A 1 89 ? 10.252 -12.396 -4.065 1.00 77.94 89 GLY A N 1
ATOM 713 C CA . GLY A 1 89 ? 9.673 -11.406 -4.968 1.00 77.94 89 GLY A CA 1
ATOM 714 C C . GLY A 1 89 ? 9.451 -11.890 -6.402 1.00 77.94 89 GLY A C 1
ATOM 715 O O . GLY A 1 89 ? 9.821 -13.020 -6.749 1.00 77.94 89 GLY A O 1
ATOM 716 N N . PRO A 1 90 ? 8.824 -11.041 -7.237 1.00 82.62 90 PRO A N 1
ATOM 717 C CA . PRO A 1 90 ? 8.523 -11.345 -8.631 1.00 82.62 90 PRO A CA 1
ATOM 718 C C . PRO A 1 90 ? 9.789 -11.564 -9.456 1.00 82.62 90 PRO A C 1
ATOM 720 O O . PRO A 1 90 ? 10.801 -10.894 -9.262 1.00 82.62 90 PRO A O 1
ATOM 723 N N . THR A 1 91 ? 9.719 -12.481 -10.419 1.00 78.94 91 THR A N 1
ATOM 724 C CA . THR A 1 91 ? 10.827 -12.760 -11.348 1.00 78.94 91 THR A CA 1
ATOM 725 C C . THR A 1 91 ? 10.919 -11.720 -12.468 1.00 78.94 91 THR A C 1
ATOM 727 O O . THR A 1 91 ? 11.992 -11.507 -13.032 1.00 78.94 91 THR A O 1
ATOM 730 N N . THR A 1 92 ? 9.816 -11.046 -12.794 1.00 81.94 92 THR A N 1
ATOM 731 C CA . THR A 1 92 ? 9.768 -9.983 -13.803 1.00 81.94 92 THR A CA 1
ATOM 732 C C . THR A 1 92 ? 10.479 -8.734 -13.279 1.00 81.94 92 THR A C 1
ATOM 734 O O . THR A 1 92 ? 10.207 -8.345 -12.146 1.00 81.94 92 THR A O 1
ATOM 737 N N . PRO A 1 93 ? 11.412 -8.115 -14.028 1.00 83.00 93 PRO A N 1
ATOM 738 C CA . PRO A 1 93 ? 12.002 -6.837 -13.641 1.00 83.00 93 PRO A CA 1
ATOM 739 C C . PRO A 1 93 ? 11.007 -5.694 -13.842 1.00 83.00 93 PRO A C 1
ATOM 741 O O . PRO A 1 93 ? 10.079 -5.789 -14.651 1.00 83.00 93 PRO A O 1
ATOM 744 N N . LEU A 1 94 ? 11.230 -4.592 -13.120 1.00 83.94 94 LEU A N 1
ATOM 745 C CA . LEU A 1 94 ? 10.443 -3.382 -13.318 1.00 83.94 94 LEU A CA 1
ATOM 746 C C . LEU A 1 94 ? 10.632 -2.879 -14.756 1.00 83.94 94 LEU A C 1
ATOM 748 O O . LEU A 1 94 ? 11.763 -2.862 -15.245 1.00 83.94 94 LEU A O 1
ATOM 752 N N . PRO A 1 95 ? 9.556 -2.422 -15.420 1.00 80.06 95 PRO A N 1
ATOM 753 C CA . PRO A 1 95 ? 9.616 -1.992 -16.818 1.00 80.06 95 PRO A CA 1
ATOM 754 C C . PRO A 1 95 ? 10.517 -0.768 -17.031 1.00 80.06 95 PRO A C 1
ATOM 756 O O . PRO A 1 95 ? 10.988 -0.541 -18.140 1.00 80.06 95 PRO A O 1
ATOM 759 N N . ASP A 1 96 ? 10.776 -0.005 -15.968 1.00 82.88 96 ASP A N 1
ATOM 760 C CA . ASP A 1 96 ? 11.627 1.184 -15.999 1.00 82.88 96 ASP A CA 1
ATOM 761 C C . ASP A 1 96 ? 13.120 0.854 -15.788 1.00 82.88 96 ASP A C 1
ATOM 763 O O . ASP A 1 96 ? 13.981 1.711 -15.994 1.00 82.88 96 ASP A O 1
ATOM 767 N N . LEU A 1 97 ? 13.453 -0.376 -15.370 1.00 82.38 97 LEU A N 1
ATOM 768 C CA . LEU A 1 97 ? 14.827 -0.791 -15.090 1.00 82.38 97 LEU A CA 1
ATOM 769 C C . LEU A 1 97 ? 15.476 -1.374 -16.352 1.00 82.38 97 LEU A C 1
ATOM 771 O O . LEU A 1 97 ? 15.313 -2.548 -16.675 1.00 82.38 97 LEU A O 1
ATOM 775 N N . VAL A 1 98 ? 16.242 -0.541 -17.059 1.00 83.81 98 VAL A N 1
ATOM 776 C CA . VAL A 1 98 ? 16.995 -0.946 -18.255 1.00 83.81 98 VAL A CA 1
ATOM 777 C C . VAL A 1 98 ? 18.424 -1.327 -17.871 1.00 83.81 98 VAL A C 1
ATOM 779 O O . VAL A 1 98 ? 19.226 -0.478 -17.481 1.00 83.81 98 VAL A O 1
ATOM 782 N N . THR A 1 99 ? 18.774 -2.605 -18.006 1.00 82.75 99 THR A N 1
ATOM 783 C CA . THR A 1 99 ? 20.153 -3.081 -17.840 1.00 82.75 99 THR A CA 1
ATOM 784 C C . THR A 1 99 ? 20.947 -2.842 -19.121 1.00 82.75 99 THR A C 1
ATOM 786 O O . THR A 1 99 ? 20.818 -3.585 -20.094 1.00 82.75 99 THR A O 1
ATOM 789 N N . ILE A 1 100 ? 21.779 -1.800 -19.128 1.00 88.44 100 ILE A N 1
ATOM 790 C CA . ILE A 1 100 ? 22.713 -1.537 -20.228 1.00 88.44 100 ILE A CA 1
ATOM 791 C C . ILE A 1 100 ? 23.918 -2.450 -20.022 1.00 88.44 100 ILE A C 1
ATOM 793 O O . ILE A 1 100 ? 24.737 -2.223 -19.130 1.00 88.44 100 ILE A O 1
ATOM 797 N N . HIS A 1 101 ? 24.015 -3.506 -20.822 1.00 83.62 101 HIS A N 1
ATOM 798 C CA . HIS A 1 101 ? 25.223 -4.318 -20.841 1.00 83.62 101 HIS A CA 1
ATOM 799 C C . HIS A 1 101 ? 26.348 -3.506 -21.494 1.00 83.62 101 HIS A C 1
ATOM 801 O O . HIS A 1 101 ? 26.128 -2.957 -22.578 1.00 83.62 101 HIS A O 1
ATOM 807 N N . PRO A 1 102 ? 27.530 -3.394 -20.856 1.00 85.31 102 PRO A N 1
ATOM 808 C CA . PRO A 1 102 ? 28.667 -2.772 -21.511 1.00 85.31 102 PRO A CA 1
ATOM 809 C C . PRO A 1 102 ? 28.994 -3.565 -22.783 1.00 85.31 102 PRO A C 1
ATOM 811 O O . PRO A 1 102 ? 28.812 -4.791 -22.795 1.00 85.31 102 PRO A O 1
ATOM 814 N N . PRO A 1 103 ? 29.430 -2.885 -23.858 1.00 85.12 103 PRO A N 1
ATOM 815 C CA . PRO A 1 103 ? 29.846 -3.570 -25.070 1.00 85.12 103 PRO A CA 1
ATOM 816 C C . PRO A 1 103 ? 30.915 -4.593 -24.695 1.00 85.12 103 PRO A C 1
ATOM 818 O O . PRO A 1 103 ? 31.837 -4.296 -23.938 1.00 85.12 103 PRO A O 1
ATOM 821 N N . LYS A 1 104 ? 30.736 -5.828 -25.157 1.00 81.50 104 LYS A N 1
ATOM 822 C CA . LYS A 1 104 ? 31.725 -6.874 -24.944 1.00 81.50 104 LYS A CA 1
ATOM 823 C C . LYS A 1 104 ? 32.937 -6.514 -25.793 1.00 81.50 104 LYS A C 1
ATOM 825 O O . LYS A 1 104 ? 32.782 -6.368 -27.001 1.00 81.50 104 LYS A O 1
ATOM 830 N N . ASP A 1 105 ? 34.096 -6.337 -25.167 1.00 71.56 105 ASP A N 1
ATOM 831 C CA . ASP A 1 105 ? 35.338 -6.105 -25.895 1.00 71.56 105 ASP A CA 1
ATOM 832 C C . ASP A 1 105 ? 35.611 -7.333 -26.777 1.00 71.56 105 ASP A C 1
ATOM 834 O O . ASP A 1 105 ? 35.914 -8.425 -26.292 1.00 71.56 105 ASP A O 1
ATOM 838 N N . GLU A 1 106 ? 35.414 -7.171 -28.085 1.00 66.19 106 GLU A N 1
ATOM 839 C CA . GLU A 1 106 ? 35.905 -8.089 -29.107 1.00 66.19 106 GLU A CA 1
ATOM 840 C C . GLU A 1 106 ? 37.427 -7.909 -29.181 1.00 66.19 106 GLU A C 1
ATOM 842 O O . GLU A 1 106 ? 37.959 -7.194 -30.031 1.00 66.19 106 GLU A O 1
ATOM 847 N N . GLU A 1 107 ? 38.147 -8.532 -28.247 1.00 65.38 107 GLU A N 1
ATOM 848 C CA . GLU A 1 107 ? 39.539 -8.877 -28.499 1.00 65.38 107 GLU A CA 1
ATOM 849 C C . GLU A 1 107 ? 39.565 -9.813 -29.718 1.00 65.38 107 GLU A C 1
ATOM 851 O O . GLU A 1 107 ? 38.883 -10.835 -29.759 1.00 65.38 107 GLU A O 1
ATOM 856 N N . GLU A 1 108 ? 40.334 -9.402 -30.726 1.00 60.34 108 GLU A N 1
ATOM 857 C CA . GLU A 1 108 ? 40.585 -10.089 -31.994 1.00 60.34 108 GLU A CA 1
ATOM 858 C C . GLU A 1 108 ? 39.460 -10.075 -33.043 1.00 60.34 108 GLU A C 1
ATOM 860 O O . GLU A 1 108 ? 38.995 -11.103 -33.534 1.00 60.34 108 GLU A O 1
ATOM 865 N N . TYR A 1 109 ? 39.298 -8.903 -33.672 1.00 59.09 109 TYR A N 1
ATOM 866 C CA . TYR A 1 109 ? 39.467 -8.873 -35.132 1.00 59.09 109 TYR A CA 1
ATOM 867 C C . TYR A 1 109 ? 40.909 -9.315 -35.451 1.00 59.09 109 TYR A C 1
ATOM 86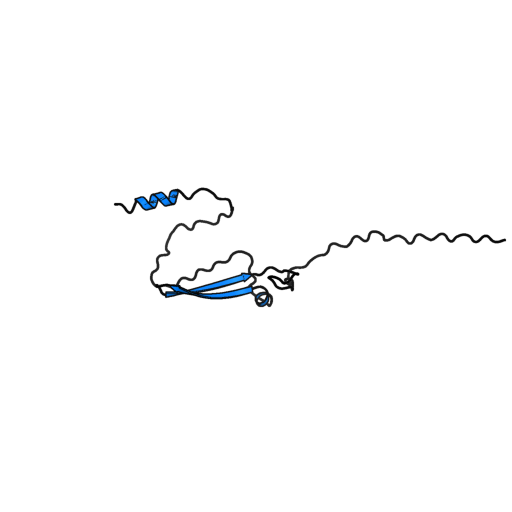9 O O . TYR A 1 109 ? 41.774 -8.508 -35.804 1.00 59.09 109 TYR A O 1
ATOM 877 N N . ALA A 1 110 ? 41.206 -10.605 -35.253 1.00 59.66 110 ALA A N 1
ATOM 878 C CA . ALA A 1 110 ? 42.377 -11.230 -35.823 1.00 59.66 110 ALA A CA 1
ATOM 879 C C . ALA A 1 110 ? 42.204 -11.047 -37.325 1.00 59.66 110 ALA A C 1
ATOM 881 O O . ALA A 1 110 ? 41.381 -11.701 -37.967 1.00 59.66 110 ALA A O 1
ATOM 882 N N . LYS A 1 111 ? 42.944 -10.082 -37.878 1.00 55.91 111 LYS A N 1
ATOM 883 C CA . LYS A 1 111 ? 43.207 -10.021 -39.312 1.00 55.91 111 LYS A CA 1
ATOM 884 C C . LYS A 1 111 ? 43.476 -11.466 -39.730 1.00 55.91 111 LYS A C 1
ATOM 886 O O . LYS A 1 111 ? 44.333 -12.073 -39.083 1.00 55.91 111 LYS A O 1
ATOM 891 N N . PRO A 1 112 ? 42.773 -12.036 -40.724 1.00 56.97 112 PRO A N 1
ATOM 892 C CA . PRO A 1 112 ? 43.127 -13.363 -41.192 1.00 56.97 112 PRO A CA 1
ATOM 893 C C . PRO A 1 112 ? 44.605 -13.287 -41.564 1.00 56.97 112 PRO A C 1
ATOM 895 O O . PRO A 1 112 ? 44.983 -12.541 -42.471 1.00 56.97 112 PRO A O 1
ATOM 898 N N . SER A 1 113 ? 45.463 -13.949 -40.786 1.00 57.66 113 SER A N 1
ATOM 899 C CA . SER A 1 113 ? 46.853 -14.095 -41.160 1.00 57.66 113 SER A CA 1
ATOM 900 C C . SER A 1 113 ? 46.804 -14.826 -42.489 1.00 57.66 113 SER A C 1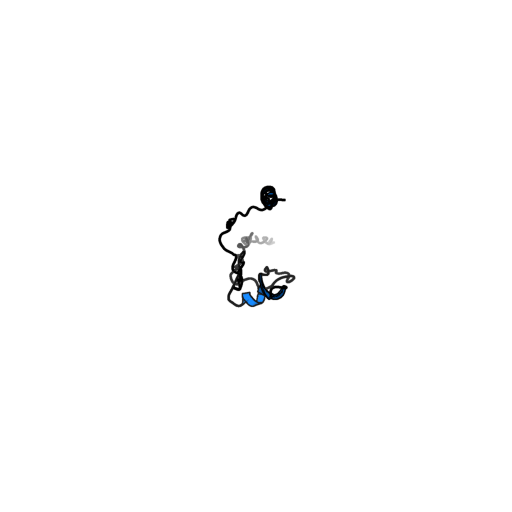
ATOM 902 O O . SER A 1 113 ? 46.255 -15.922 -42.597 1.00 57.66 113 SER A O 1
ATOM 904 N N . LEU A 1 114 ? 47.268 -14.145 -43.536 1.00 59.16 114 LEU A N 1
ATOM 905 C CA . LEU A 1 114 ? 47.508 -14.743 -44.835 1.00 59.16 114 LEU A CA 1
ATOM 906 C C . LEU A 1 114 ? 48.408 -15.947 -44.570 1.00 59.16 114 LEU A C 1
ATOM 908 O O . LEU A 1 114 ? 49.599 -15.787 -44.306 1.00 59.16 114 LEU A O 1
ATOM 912 N N . ALA A 1 115 ? 47.810 -17.137 -44.547 1.00 54.59 115 ALA A N 1
ATOM 913 C CA . ALA A 1 115 ? 48.535 -18.385 -44.518 1.00 54.59 115 ALA A CA 1
ATOM 914 C C . ALA A 1 115 ? 49.388 -18.394 -45.787 1.00 54.59 115 ALA A C 1
ATOM 916 O O . ALA A 1 115 ? 48.880 -18.579 -46.893 1.00 54.59 115 ALA A O 1
ATOM 917 N N . LEU A 1 116 ? 50.672 -18.083 -45.616 1.00 56.69 116 LEU A N 1
ATOM 918 C CA . LEU A 1 116 ? 51.693 -18.225 -46.634 1.00 56.69 116 LEU A CA 1
ATOM 919 C C . LEU A 1 116 ? 51.649 -19.696 -47.065 1.00 56.69 116 LEU A C 1
ATOM 921 O O . LEU A 1 116 ? 51.926 -20.591 -46.265 1.00 56.69 116 LEU A O 1
ATOM 925 N N . ALA A 1 117 ? 51.184 -19.941 -48.288 1.00 61.50 117 ALA A N 1
ATOM 926 C CA . ALA A 1 117 ? 51.122 -21.276 -48.856 1.00 61.50 117 ALA A CA 1
ATOM 927 C C . ALA A 1 117 ? 52.534 -21.894 -48.832 1.00 61.50 117 ALA A C 1
ATOM 929 O O . ALA A 1 117 ? 53.483 -21.207 -49.217 1.00 61.50 117 ALA A O 1
ATOM 930 N N . PRO A 1 118 ? 52.714 -23.152 -48.389 1.00 60.97 118 PRO A N 1
ATOM 931 C CA . PRO A 1 118 ? 53.999 -23.816 -48.527 1.00 60.97 118 PRO A CA 1
ATOM 932 C C . PRO A 1 118 ? 54.291 -24.001 -50.018 1.00 60.97 118 PRO A C 1
ATOM 934 O O . PRO A 1 118 ? 53.503 -24.603 -50.750 1.00 60.97 118 PRO A O 1
ATOM 937 N N . GLU A 1 119 ? 55.413 -23.446 -50.466 1.00 61.12 119 GLU A N 1
ATOM 938 C CA . GLU A 1 119 ? 55.900 -23.607 -51.830 1.00 61.12 119 GLU A CA 1
ATOM 939 C C . GLU A 1 119 ? 56.138 -25.098 -52.104 1.00 61.12 119 GLU A C 1
ATOM 941 O O . GLU A 1 119 ? 56.831 -25.792 -51.357 1.00 61.12 119 GLU A O 1
ATOM 946 N N . ILE A 1 120 ? 55.494 -25.608 -53.152 1.00 67.50 120 ILE A N 1
ATOM 947 C CA . ILE A 1 120 ? 55.608 -26.994 -53.607 1.00 67.50 120 ILE A CA 1
ATOM 948 C C . ILE A 1 120 ? 56.990 -27.152 -54.262 1.00 67.50 120 ILE A C 1
ATOM 950 O O . ILE A 1 120 ? 57.274 -26.410 -55.205 1.00 67.50 120 ILE A O 1
ATOM 954 N N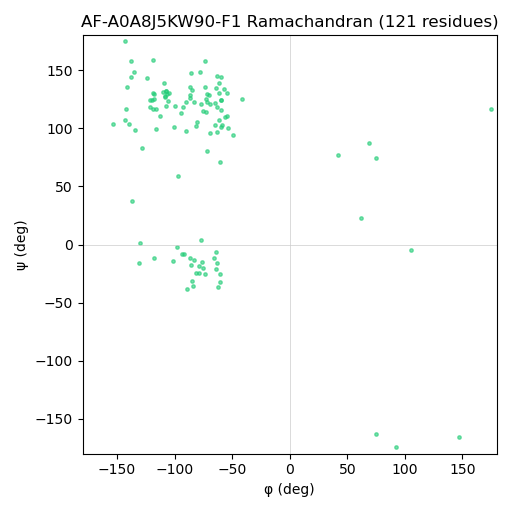 . PRO A 1 121 ? 57.845 -28.107 -53.847 1.00 62.38 121 PRO A N 1
ATOM 955 C CA . PRO A 1 121 ? 59.077 -28.376 -54.573 1.00 62.38 121 PRO A CA 1
ATOM 956 C C . PRO A 1 121 ? 58.730 -29.102 -55.878 1.00 62.38 121 PRO A C 1
ATOM 958 O O . PRO A 1 121 ? 58.230 -30.229 -55.866 1.00 62.38 121 PRO A O 1
ATOM 961 N N . VAL A 1 122 ? 58.970 -28.444 -57.012 1.00 63.47 122 VAL A N 1
ATOM 962 C CA . VAL A 1 122 ? 58.911 -29.064 -58.339 1.00 63.47 122 VAL A CA 1
ATOM 963 C C . VAL A 1 122 ? 60.314 -29.549 -58.708 1.00 63.47 122 VAL A C 1
ATOM 965 O O . VAL A 1 122 ? 61.222 -28.729 -58.787 1.00 63.47 122 VAL A O 1
ATOM 968 N N . ALA A 1 123 ? 60.404 -30.875 -58.885 1.00 47.12 123 ALA A N 1
ATOM 969 C CA . ALA A 1 123 ? 61.363 -31.707 -59.635 1.00 47.12 123 ALA A CA 1
ATOM 970 C C . ALA A 1 123 ? 62.829 -31.251 -59.768 1.00 47.12 123 ALA A C 1
ATOM 972 O O . ALA A 1 123 ? 63.097 -30.276 -60.502 1.00 47.12 123 ALA A O 1
#

Foldseek 3Di:
DDPVVVVVVVVPPPDDDPDDDDDDDPPDDDDDDPPDDDDDDDDDDDDDDDDPVCVFFWDWDWDWDQDPVGIDIDIDIDGWDADCVPPTGDNDDDPPDDDDDDPDPPPDPPVPPPPPDPDDDDD

Mean predicted aligned error: 17.64 Å

pLDDT: mean 70.08, std 19.41, range [30.84, 93.81]

Secondary structure (DSSP, 8-state):
--TTGGGTGGGS------S--------------TT---------S----SSTHHHHHEEEEEEEEEETTEEEEEEEEEEPP--TT-SSS-SSPPTT----PPPP------------PPPP---

Organism: Zingiber officinale (NCBI:txid94328)

Sequence (123 aa):
MDVRAWRSELRQCRLKSSYGQLVPRMFLGLLWCPGHAKSMKFKDGYMISSGQPVKEYIDLAVRHVLLQQGVLGIKVKIMLDWDPKGKQGPTTPLPDLVTIHPPKDEEEYAKPSLALAPEIPVA

Solvent-accessible surface area (backbone atoms only — not comparable to full-atom values): 9124 Å² total; per-residue (Å²): 140,66,86,68,66,68,70,61,63,78,68,71,84,78,80,81,88,85,74,94,72,92,73,82,82,79,78,86,76,85,89,84,63,93,91,64,92,79,86,86,84,86,85,79,86,88,76,84,85,68,71,73,62,40,74,68,34,41,53,77,47,78,50,77,47,84,50,100,92,46,79,47,82,46,76,51,77,46,80,50,60,78,30,89,79,55,84,82,24,44,66,69,73,60,93,86,67,78,84,79,75,76,80,76,82,74,81,71,85,64,69,80,72,78,75,77,74,82,82,77,88,78,132